Protein AF-A0A1H3KJD7-F1 (afdb_monomer_lite)

Secondary structure (DSSP, 8-state):
--TT--EEE-PPTTSSHHHHHHHHHHTT--EEESB--GGG-S-TTTTT-BHHHHHHHHHHHHS-TTTT-TT-SEEE---EE-SS-EE-GGG-HHHHHHHHHH-TT-EEE-----HHHHHHHHHTSTTIIIIIHHHS-BTTB-TT---SHHHHT-

Organism: NCBI:txid576131

pLDDT: mean 92.51, std 7.69, range [44.97, 98.62]

Radius of gyration: 15.68 Å; chains: 1; bounding box: 39×33×42 Å

InterPro domains:
  IPR027417 P-loop containing nucleoside triphosphate hydrolase [G3DSA:3.40.50.300] (1-145)
  IPR027417 P-loop containing nucleoside triphosphate hydrolase [SSF52540] (7-131)

Foldseek 3Di:
DPLQEAEEELEAPPLCQVVVQVVCVVVVFLEDAQADDVVNDPPPVRHGDGLLVQQVVCCVPPVASCVVVSSGRYYTNNWDQDQQEIGRLSPDPSSVVSNCVVRVNYDYDYRDDQQLSSLVVQVPPDCRLPGRVLRYDDVVAGRNDDNDSVRSRD

Structure (mmCIF, N/CA/C/O backbone):
data_AF-A0A1H3KJD7-F1
#
_entry.id   AF-A0A1H3KJD7-F1
#
loop_
_atom_site.group_PDB
_atom_site.id
_atom_site.type_symbol
_atom_site.label_atom_id
_atom_site.label_alt_id
_atom_site.label_comp_id
_atom_site.label_asym_id
_atom_site.label_entity_id
_atom_site.label_seq_id
_atom_site.pdbx_PDB_ins_code
_atom_site.Cartn_x
_atom_site.Cartn_y
_atom_site.Cartn_z
_atom_site.occupancy
_atom_site.B_iso_or_equiv
_atom_site.auth_seq_id
_atom_site.auth_comp_id
_atom_site.auth_asym_id
_atom_site.auth_atom_id
_atom_site.pdbx_PDB_model_num
ATOM 1 N N . MET A 1 1 ? -6.838 -13.863 21.697 1.00 45.16 1 MET A N 1
ATOM 2 C CA . MET A 1 1 ? -5.755 -13.023 21.140 1.00 45.16 1 MET A CA 1
ATOM 3 C C . MET A 1 1 ? -6.279 -11.604 21.133 1.00 45.16 1 MET A C 1
ATOM 5 O O . MET A 1 1 ? -7.417 -11.439 20.725 1.00 45.16 1 MET A O 1
ATOM 9 N N . SER A 1 2 ? -5.516 -10.631 21.631 1.00 44.97 2 SER A N 1
ATOM 10 C CA . SER A 1 2 ? -5.895 -9.212 21.578 1.00 44.97 2 SER A CA 1
ATOM 11 C C . SER A 1 2 ? -6.370 -8.841 20.162 1.00 44.97 2 SER A C 1
ATOM 13 O O . SER A 1 2 ? -5.713 -9.183 19.173 1.00 44.97 2 SER A O 1
ATOM 15 N N . ASP A 1 3 ? -7.521 -8.177 20.051 1.00 57.84 3 ASP A N 1
ATOM 16 C CA . ASP A 1 3 ? -8.064 -7.670 18.781 1.00 57.84 3 ASP A CA 1
ATOM 17 C C . ASP A 1 3 ? -7.314 -6.429 18.257 1.00 57.84 3 ASP A C 1
ATOM 19 O O . ASP A 1 3 ? -7.687 -5.859 17.233 1.00 57.84 3 ASP A O 1
ATOM 23 N N . SER A 1 4 ? -6.217 -6.046 18.922 1.00 79.06 4 SER A N 1
ATOM 24 C CA . SER A 1 4 ? -5.453 -4.822 18.665 1.00 79.06 4 SER A CA 1
ATOM 25 C C . SER A 1 4 ? -4.436 -4.927 17.521 1.00 79.06 4 SER A C 1
ATOM 27 O O . SER A 1 4 ? -4.139 -3.927 16.872 1.00 79.06 4 SER A O 1
ATOM 29 N N . PHE A 1 5 ? -3.889 -6.116 17.225 1.00 90.88 5 PHE A N 1
ATOM 30 C CA . PHE A 1 5 ? -2.781 -6.186 16.263 1.00 90.88 5 PHE A CA 1
ATOM 31 C C . PHE A 1 5 ? -3.222 -5.873 14.825 1.00 90.88 5 PHE A C 1
ATOM 33 O O . PHE A 1 5 ? -4.271 -6.337 14.355 1.00 90.88 5 PHE A O 1
ATOM 40 N N . LYS A 1 6 ? -2.356 -5.156 14.100 1.00 96.12 6 LYS A N 1
ATOM 41 C CA . LYS A 1 6 ? -2.463 -4.916 12.656 1.00 96.12 6 LYS A CA 1
ATOM 42 C C . LYS A 1 6 ? -1.302 -5.583 11.919 1.00 96.12 6 LYS A C 1
ATOM 44 O O . LYS A 1 6 ? -0.194 -5.666 12.434 1.00 96.12 6 LYS A O 1
ATOM 49 N N . ILE A 1 7 ? -1.543 -6.052 10.702 1.00 97.38 7 ILE A N 1
ATOM 50 C CA . ILE A 1 7 ? -0.523 -6.571 9.788 1.00 97.38 7 ILE A CA 1
ATOM 51 C C . ILE A 1 7 ? -0.491 -5.651 8.578 1.00 97.38 7 ILE A C 1
ATOM 53 O O . ILE A 1 7 ? -1.491 -5.520 7.876 1.00 97.38 7 ILE A O 1
ATOM 57 N N . VAL A 1 8 ? 0.654 -5.043 8.301 1.00 98.12 8 VAL A N 1
ATOM 58 C CA . VAL A 1 8 ? 0.833 -4.176 7.134 1.00 98.12 8 VAL A CA 1
ATOM 59 C C . VAL A 1 8 ? 1.876 -4.813 6.227 1.00 98.12 8 VAL A C 1
ATOM 61 O O . VAL A 1 8 ? 3.049 -4.911 6.585 1.00 98.12 8 VAL A O 1
ATOM 64 N N . ASN A 1 9 ? 1.453 -5.292 5.055 1.00 97.94 9 ASN A N 1
ATOM 65 C CA . ASN A 1 9 ? 2.381 -5.831 4.070 1.00 97.94 9 ASN A CA 1
ATOM 66 C C . ASN A 1 9 ? 2.972 -4.703 3.217 1.00 97.94 9 ASN A C 1
ATOM 68 O O . ASN A 1 9 ? 2.254 -4.008 2.498 1.00 97.94 9 ASN A O 1
ATOM 72 N N . LEU A 1 10 ? 4.295 -4.601 3.247 1.00 97.19 10 LEU A N 1
ATOM 73 C CA . LEU A 1 10 ? 5.107 -3.654 2.493 1.00 97.19 10 LEU A CA 1
ATOM 74 C C . LEU A 1 10 ? 5.517 -4.186 1.109 1.00 97.19 10 LEU A C 1
ATOM 76 O O . LEU A 1 10 ? 6.187 -3.500 0.342 1.00 97.19 10 LEU A O 1
ATOM 80 N N . GLY A 1 11 ? 5.134 -5.423 0.779 1.00 94.75 11 GLY A N 1
ATOM 81 C CA . GLY A 1 11 ? 5.450 -6.049 -0.501 1.00 94.75 11 GLY A CA 1
ATOM 82 C C . GLY A 1 11 ? 4.899 -5.277 -1.704 1.00 94.75 11 GLY A C 1
ATOM 83 O O . GLY A 1 11 ? 3.741 -4.855 -1.724 1.00 94.75 11 GLY A O 1
ATOM 84 N N . LEU A 1 12 ? 5.731 -5.143 -2.737 1.00 92.31 12 LEU A N 1
ATOM 85 C CA . LEU A 1 12 ? 5.355 -4.536 -4.014 1.00 92.31 12 LEU A CA 1
ATOM 86 C C . LEU A 1 12 ? 4.378 -5.426 -4.811 1.00 92.31 12 LEU A C 1
ATOM 88 O O . LEU A 1 12 ? 4.259 -6.630 -4.554 1.00 92.31 12 LEU A O 1
ATOM 92 N N . PRO A 1 13 ? 3.700 -4.890 -5.843 1.00 90.12 13 PRO A N 1
ATOM 93 C CA . PRO A 1 13 ? 2.943 -5.721 -6.768 1.00 90.12 13 PRO A CA 1
ATOM 94 C C . PRO A 1 13 ? 3.790 -6.877 -7.321 1.00 90.12 13 PRO A C 1
ATOM 96 O O . PRO A 1 13 ? 4.977 -6.732 -7.599 1.00 90.12 13 PRO A O 1
ATOM 99 N N . LYS A 1 14 ? 3.156 -8.037 -7.529 1.00 92.12 14 LYS A N 1
ATOM 100 C CA . LYS A 1 14 ? 3.788 -9.258 -8.080 1.00 92.12 14 LYS A CA 1
ATOM 101 C C . LYS A 1 14 ? 4.801 -9.964 -7.164 1.00 92.12 14 LYS A C 1
ATOM 103 O O . LYS A 1 14 ? 5.480 -10.886 -7.633 1.00 92.12 14 LYS A O 1
ATOM 108 N N . THR A 1 15 ? 4.813 -9.656 -5.864 1.00 93.81 15 THR A N 1
ATOM 109 C CA . THR A 1 15 ? 5.572 -10.401 -4.835 1.00 93.81 15 THR A CA 1
ATOM 110 C C . THR A 1 15 ? 4.741 -11.447 -4.071 1.00 93.81 15 THR A C 1
ATOM 112 O O . THR A 1 15 ? 5.111 -11.881 -2.988 1.00 93.81 15 THR A O 1
ATOM 115 N N . GLY A 1 16 ? 3.611 -11.901 -4.631 1.00 93.50 16 GLY A N 1
ATOM 116 C CA . GLY A 1 16 ? 2.774 -12.945 -4.009 1.00 93.50 16 GLY A CA 1
ATOM 117 C C . GLY A 1 16 ? 1.692 -12.417 -3.061 1.00 93.50 16 GLY A C 1
ATOM 118 O O . GLY A 1 16 ? 1.136 -13.163 -2.257 1.00 93.50 16 GLY A O 1
ATOM 119 N N . THR A 1 17 ? 1.353 -11.138 -3.182 1.00 93.69 17 THR A N 1
ATOM 120 C CA . THR A 1 17 ? 0.314 -10.451 -2.409 1.00 93.69 17 THR A CA 1
ATOM 121 C C . THR A 1 17 ? -1.049 -11.154 -2.466 1.00 93.69 17 THR A C 1
ATOM 123 O O . THR A 1 17 ? -1.663 -11.365 -1.425 1.00 93.69 17 THR A O 1
ATOM 126 N N . THR A 1 18 ? -1.494 -11.642 -3.628 1.00 94.62 18 THR A N 1
ATOM 127 C CA . THR A 1 18 ? -2.760 -12.393 -3.743 1.00 94.62 18 THR A CA 1
ATOM 128 C C . THR A 1 18 ? -2.769 -13.677 -2.906 1.00 94.62 18 THR A C 1
ATOM 130 O O . THR A 1 18 ? -3.773 -13.996 -2.266 1.00 94.62 18 THR A O 1
ATOM 133 N N . THR A 1 19 ? -1.656 -14.418 -2.889 1.00 96.31 19 THR A N 1
ATOM 134 C CA . THR A 1 19 ? -1.515 -15.638 -2.078 1.00 96.31 19 THR A CA 1
ATOM 135 C C . THR A 1 19 ? -1.585 -15.302 -0.595 1.00 96.31 19 THR A C 1
ATOM 137 O O . THR A 1 19 ? -2.315 -15.961 0.145 1.00 96.31 19 THR A O 1
ATOM 140 N N . LEU A 1 20 ? -0.910 -14.230 -0.175 1.00 96.25 20 LEU A N 1
ATOM 141 C CA . LEU A 1 20 ? -0.977 -13.744 1.198 1.00 96.25 20 LEU A CA 1
ATOM 142 C C . LEU A 1 20 ? -2.408 -13.364 1.606 1.00 96.25 20 LEU A C 1
ATOM 144 O O . LEU A 1 20 ? -2.884 -13.831 2.638 1.00 96.25 20 LEU A O 1
ATOM 148 N N . THR A 1 21 ? -3.124 -12.579 0.793 1.00 95.94 21 THR A N 1
ATOM 149 C CA . THR A 1 21 ? -4.521 -12.205 1.081 1.00 95.94 21 THR A CA 1
ATOM 150 C C . THR A 1 21 ? -5.395 -13.443 1.293 1.00 95.94 21 THR A C 1
ATOM 152 O O . THR A 1 21 ? -6.235 -13.464 2.192 1.00 95.94 21 THR A O 1
ATOM 155 N N . ARG A 1 22 ? -5.207 -14.497 0.487 1.00 96.88 22 ARG A N 1
ATOM 156 C CA . ARG A 1 22 ? -5.942 -15.763 0.644 1.00 96.88 22 ARG A CA 1
ATOM 157 C C . ARG A 1 22 ? -5.594 -16.468 1.955 1.00 96.88 22 ARG A C 1
ATOM 159 O O . ARG A 1 22 ? -6.507 -16.933 2.632 1.00 96.88 22 ARG A O 1
ATOM 166 N N . ALA A 1 23 ? -4.314 -16.528 2.318 1.00 97.19 23 ALA A N 1
ATOM 167 C CA . ALA A 1 23 ? -3.862 -17.149 3.562 1.00 97.19 23 ALA A CA 1
ATOM 168 C C . ALA A 1 23 ? -4.420 -16.425 4.799 1.00 97.19 23 ALA A C 1
ATOM 170 O O . ALA A 1 23 ? -5.007 -17.067 5.666 1.00 97.19 23 ALA A O 1
ATOM 171 N N . LEU A 1 24 ? -4.328 -15.092 4.835 1.00 96.19 24 LEU A N 1
ATOM 172 C CA . LEU A 1 24 ? -4.854 -14.270 5.930 1.00 96.19 24 LEU A CA 1
ATOM 173 C C . LEU A 1 24 ? -6.370 -14.429 6.086 1.00 96.19 24 LEU A C 1
ATOM 175 O O . LEU A 1 24 ? -6.861 -14.673 7.185 1.00 96.19 24 LEU A O 1
ATOM 179 N N . ARG A 1 25 ? -7.119 -14.385 4.976 1.00 95.44 25 ARG A N 1
ATOM 180 C CA . ARG A 1 25 ? -8.572 -14.618 4.993 1.00 95.44 25 ARG A CA 1
ATOM 181 C C . ARG A 1 25 ? -8.929 -16.023 5.480 1.00 95.44 25 ARG A C 1
ATOM 183 O O . ARG A 1 25 ? -9.886 -16.169 6.231 1.00 95.44 25 ARG A O 1
ATOM 190 N N . ARG A 1 26 ? -8.162 -17.050 5.091 1.00 97.25 26 ARG A N 1
ATOM 191 C CA . ARG A 1 26 ? -8.348 -18.431 5.576 1.00 97.25 26 ARG A CA 1
ATOM 192 C C . ARG A 1 26 ? -8.060 -18.566 7.073 1.00 97.25 26 ARG A C 1
ATOM 194 O O . ARG A 1 26 ? -8.693 -19.383 7.726 1.00 97.25 26 ARG A O 1
ATOM 201 N N . ALA A 1 27 ? -7.163 -17.745 7.609 1.00 96.06 27 ALA A N 1
ATOM 202 C CA . ALA A 1 27 ? -6.907 -17.625 9.042 1.00 96.06 27 ALA A CA 1
ATOM 203 C C . ALA A 1 27 ? -7.939 -16.742 9.779 1.00 96.06 27 ALA A C 1
ATOM 205 O O . ALA A 1 27 ? -7.696 -16.346 10.914 1.00 96.06 27 ALA A O 1
ATOM 206 N N . ALA A 1 28 ? -9.068 -16.407 9.139 1.00 95.25 28 ALA A N 1
ATOM 207 C CA . ALA A 1 28 ? -10.106 -15.519 9.667 1.00 95.25 28 ALA A CA 1
ATOM 208 C C . ALA A 1 28 ? -9.609 -14.104 10.038 1.00 95.25 28 ALA A C 1
ATOM 210 O O . ALA A 1 28 ? -10.224 -13.408 10.843 1.00 95.25 28 ALA A O 1
ATOM 211 N N . ILE A 1 29 ? -8.521 -13.636 9.416 1.00 95.50 29 ILE A N 1
ATOM 212 C CA . ILE A 1 29 ? -8.020 -12.271 9.591 1.00 95.50 29 ILE A CA 1
ATOM 213 C C . ILE A 1 29 ? -8.725 -11.356 8.587 1.00 95.50 29 ILE A C 1
ATOM 215 O O . ILE A 1 29 ? -8.569 -11.494 7.366 1.00 95.50 29 ILE A O 1
ATOM 219 N N . ALA A 1 30 ? -9.489 -10.388 9.098 1.00 95.44 30 ALA A N 1
ATOM 220 C CA . ALA A 1 30 ? -10.153 -9.375 8.285 1.00 95.44 30 ALA A CA 1
ATOM 221 C C . ALA A 1 30 ? -9.115 -8.575 7.478 1.00 95.44 30 ALA A C 1
ATOM 223 O O . ALA A 1 30 ? -8.331 -7.809 8.035 1.00 95.44 30 ALA A O 1
ATOM 224 N N . THR A 1 31 ? -9.091 -8.784 6.159 1.00 96.88 31 THR A N 1
ATOM 225 C CA . THR A 1 31 ? -8.031 -8.276 5.273 1.00 96.88 31 THR A CA 1
ATOM 226 C C . THR A 1 31 ? -8.594 -7.320 4.225 1.00 96.88 31 THR A C 1
ATOM 228 O O . THR A 1 31 ? -9.500 -7.701 3.468 1.00 96.88 31 THR A O 1
ATOM 231 N N . ALA A 1 32 ? -8.016 -6.121 4.154 1.00 97.00 32 ALA A N 1
ATOM 232 C CA . ALA A 1 32 ? -8.171 -5.156 3.072 1.00 97.00 32 ALA A CA 1
ATOM 233 C C . ALA A 1 32 ? -7.007 -5.297 2.075 1.00 97.00 32 ALA A C 1
ATOM 235 O O . ALA A 1 32 ? -5.840 -5.292 2.465 1.00 97.00 32 ALA A O 1
ATOM 236 N N . ASP A 1 33 ? -7.322 -5.429 0.787 1.00 94.44 33 ASP A N 1
ATOM 237 C CA . ASP A 1 33 ? -6.352 -5.533 -0.304 1.00 94.44 33 ASP A CA 1
ATOM 238 C C . ASP A 1 33 ? -6.727 -4.587 -1.442 1.00 94.44 33 ASP A C 1
ATOM 240 O O . ASP A 1 33 ? -7.871 -4.663 -1.861 1.00 94.44 33 ASP A O 1
ATOM 244 N N . TRP A 1 34 ? -5.792 -3.746 -1.920 1.00 94.38 34 TRP A N 1
ATOM 245 C CA . TRP A 1 34 ? -5.828 -2.748 -3.028 1.00 94.38 34 TRP A CA 1
ATOM 246 C C . TRP A 1 34 ? -7.058 -1.821 -3.176 1.00 94.38 34 TRP A C 1
ATOM 248 O O . TRP A 1 34 ? -6.905 -0.653 -3.546 1.00 94.38 34 TRP A O 1
ATOM 258 N N . LYS A 1 35 ? -8.276 -2.307 -2.935 1.00 95.56 35 LYS A N 1
ATOM 259 C CA . LYS A 1 35 ? -9.568 -1.635 -3.006 1.00 95.56 35 LYS A CA 1
ATOM 260 C C . LYS A 1 35 ? -10.562 -2.267 -2.026 1.00 95.56 35 LYS A C 1
ATOM 262 O O . LYS A 1 35 ? -10.701 -3.486 -1.961 1.00 95.56 35 LYS A O 1
ATOM 267 N N . ILE A 1 36 ? -11.318 -1.438 -1.312 1.00 96.62 36 ILE A N 1
ATOM 268 C CA . ILE A 1 36 ? -12.377 -1.925 -0.419 1.00 96.62 36 ILE A CA 1
ATOM 269 C C . ILE A 1 36 ? -13.617 -2.281 -1.245 1.00 96.62 36 ILE A C 1
ATOM 271 O O . ILE A 1 36 ? -14.171 -1.449 -1.967 1.00 96.62 36 ILE A O 1
ATOM 275 N N . HIS A 1 37 ? -14.073 -3.528 -1.151 1.00 95.12 37 HIS A N 1
ATOM 276 C CA . HIS A 1 37 ? -15.294 -3.989 -1.809 1.00 95.12 37 HIS A CA 1
ATOM 277 C C . HIS A 1 37 ? -16.519 -3.850 -0.897 1.00 95.12 37 HIS A C 1
ATOM 279 O O . HIS A 1 37 ? -16.412 -3.992 0.317 1.00 95.12 37 HIS A O 1
ATOM 285 N N . ARG A 1 38 ? -17.711 -3.695 -1.494 1.00 95.56 38 ARG A N 1
ATOM 286 C CA . ARG A 1 38 ? -19.001 -3.598 -0.776 1.00 95.56 38 ARG A CA 1
ATOM 287 C C . ARG A 1 38 ? -19.236 -4.726 0.236 1.00 95.56 38 ARG A C 1
ATOM 289 O O . ARG A 1 38 ? -19.800 -4.502 1.287 1.00 95.56 38 ARG A O 1
ATOM 296 N N . ARG A 1 39 ? -18.752 -5.939 -0.042 1.00 93.81 39 ARG A N 1
ATOM 297 C CA . ARG A 1 39 ? -18.861 -7.084 0.882 1.00 93.81 39 ARG A CA 1
ATOM 298 C C . ARG A 1 39 ? -17.951 -7.006 2.121 1.00 93.81 39 ARG A C 1
ATOM 300 O O . ARG A 1 39 ? -17.960 -7.933 2.920 1.00 93.81 39 ARG A O 1
ATOM 307 N N . GLN A 1 40 ? -17.072 -6.006 2.212 1.00 93.31 40 GLN A N 1
ATOM 308 C CA . GLN A 1 40 ? -16.080 -5.859 3.286 1.00 93.31 40 GLN A CA 1
ATOM 309 C C . GLN A 1 40 ? -16.399 -4.704 4.242 1.00 93.31 40 GLN A C 1
ATOM 311 O O . GLN A 1 40 ? -15.808 -4.645 5.316 1.00 93.31 40 GLN A O 1
ATOM 316 N N . SER A 1 41 ? -17.273 -3.776 3.855 1.00 94.50 41 SER A N 1
ATOM 317 C CA . SER A 1 41 ? -17.641 -2.622 4.669 1.00 94.50 41 SER A CA 1
ATOM 318 C C . SER A 1 41 ? -19.014 -2.108 4.263 1.00 94.50 41 SER A C 1
ATOM 320 O O . SER A 1 41 ? -19.339 -2.120 3.079 1.00 94.50 41 SER A O 1
ATOM 322 N N . ASP A 1 42 ? -19.756 -1.607 5.244 1.00 94.19 42 ASP A N 1
ATOM 323 C CA . ASP A 1 42 ? -21.025 -0.891 5.068 1.00 94.19 42 ASP A CA 1
ATOM 324 C C . ASP A 1 42 ? -20.813 0.632 4.982 1.00 94.19 42 ASP A C 1
ATOM 326 O O . ASP A 1 42 ? -21.748 1.378 4.719 1.00 94.19 42 ASP A O 1
ATOM 330 N N . ASP A 1 43 ? -19.582 1.103 5.207 1.00 95.06 43 ASP A N 1
ATOM 331 C CA . ASP A 1 43 ? -19.223 2.516 5.091 1.00 95.06 43 ASP A CA 1
ATOM 332 C C . ASP A 1 43 ? -19.093 2.902 3.611 1.00 95.06 43 ASP A C 1
ATOM 334 O O . ASP A 1 43 ? -18.104 2.565 2.946 1.00 95.06 43 ASP A O 1
ATOM 338 N N . GLU A 1 44 ? -20.090 3.624 3.099 1.00 95.44 44 GLU A N 1
ATOM 339 C CA . GLU A 1 44 ? -20.132 4.108 1.716 1.00 95.44 44 GLU A CA 1
ATOM 340 C C . GLU A 1 44 ? -18.931 4.984 1.349 1.00 95.44 44 GLU A C 1
ATOM 342 O O . GLU A 1 44 ? -18.519 4.993 0.189 1.00 95.44 44 GLU A O 1
ATOM 347 N N . SER A 1 45 ? -18.313 5.653 2.327 1.00 94.75 45 SER A N 1
ATOM 348 C CA . SER A 1 45 ? -17.106 6.443 2.100 1.00 94.75 45 SER A CA 1
ATOM 349 C C . SER A 1 45 ? -15.883 5.574 1.809 1.00 94.75 45 SER A C 1
ATOM 351 O O . SER A 1 45 ? -14.932 6.066 1.215 1.00 94.75 45 SER A O 1
ATOM 353 N N . LEU A 1 46 ? -15.872 4.293 2.190 1.00 96.75 46 LEU A N 1
ATOM 354 C CA . LEU A 1 46 ? -14.759 3.375 1.924 1.00 96.75 46 LEU A CA 1
ATOM 355 C C . LEU A 1 46 ? -14.999 2.524 0.680 1.00 96.75 46 LEU A C 1
ATOM 357 O O . LEU A 1 46 ? -14.054 2.196 -0.042 1.00 96.75 46 LEU A O 1
ATOM 361 N N . ILE A 1 47 ? -16.251 2.138 0.424 1.00 97.00 47 ILE A N 1
ATOM 362 C CA . ILE A 1 47 ? -16.597 1.226 -0.668 1.00 97.00 47 ILE A CA 1
ATOM 363 C C . ILE A 1 47 ? -16.125 1.806 -2.002 1.00 97.00 47 ILE A C 1
ATOM 365 O O . ILE A 1 47 ? -16.503 2.891 -2.426 1.00 97.00 47 ILE A O 1
ATOM 369 N N . GLY A 1 48 ? -15.321 1.028 -2.716 1.00 96.12 48 GLY A N 1
ATOM 370 C CA . GLY A 1 48 ? -14.834 1.401 -4.033 1.00 96.12 48 GLY A CA 1
ATOM 371 C C . GLY A 1 48 ? -13.515 2.181 -4.025 1.00 96.12 48 GLY A C 1
ATOM 372 O O . GLY A 1 48 ? -12.892 2.284 -5.088 1.00 96.12 48 GLY A O 1
ATOM 373 N N . GLN A 1 49 ? -13.059 2.668 -2.870 1.00 96.56 49 GLN A N 1
ATOM 374 C CA . GLN A 1 49 ? -11.805 3.405 -2.751 1.00 96.56 49 GLN A CA 1
ATOM 375 C C . GLN A 1 49 ? -10.585 2.481 -2.747 1.00 96.56 49 GLN A C 1
ATOM 377 O O . GLN A 1 49 ? -10.633 1.352 -2.250 1.00 96.56 49 GLN A O 1
ATOM 382 N N . HIS A 1 50 ? -9.478 2.981 -3.300 1.00 96.50 50 HIS A N 1
ATOM 383 C CA . HIS A 1 50 ? -8.179 2.326 -3.200 1.00 96.50 50 HIS A CA 1
ATOM 384 C C . HIS A 1 50 ? -7.608 2.469 -1.796 1.00 96.50 50 HIS A C 1
ATOM 386 O O . HIS A 1 50 ? -7.698 3.535 -1.191 1.00 96.50 50 HIS A O 1
ATOM 392 N N . LEU A 1 51 ? -6.967 1.409 -1.305 1.00 96.81 51 LEU A N 1
ATOM 393 C CA . LEU A 1 51 ? -6.436 1.389 0.055 1.00 96.81 51 LEU A CA 1
ATOM 394 C C . LEU A 1 51 ? -5.430 2.523 0.285 1.00 96.81 51 LEU A C 1
ATOM 396 O O . LEU A 1 51 ? -5.580 3.273 1.240 1.00 96.81 51 LEU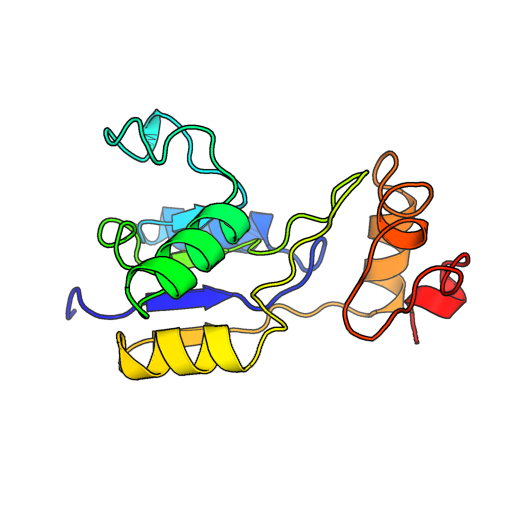 A O 1
ATOM 400 N N . GLY A 1 52 ? -4.481 2.728 -0.634 1.00 96.88 52 GLY A N 1
ATOM 401 C CA . GLY A 1 52 ? -3.534 3.839 -0.528 1.00 96.88 52 GLY A CA 1
ATOM 402 C C . GLY A 1 52 ? -4.189 5.224 -0.509 1.00 96.88 52 GLY A C 1
ATOM 403 O O . GLY A 1 52 ? -3.687 6.113 0.167 1.00 96.88 52 GLY A O 1
ATOM 404 N N . THR A 1 53 ? -5.326 5.411 -1.187 1.00 96.81 53 THR A N 1
ATOM 405 C CA . THR A 1 53 ? -6.084 6.673 -1.134 1.00 96.81 53 THR A CA 1
ATOM 406 C C . THR A 1 53 ? -6.665 6.910 0.257 1.00 96.81 53 THR A C 1
ATOM 408 O O . THR A 1 53 ? -6.534 8.015 0.774 1.00 96.81 53 THR A O 1
ATOM 411 N N . ILE A 1 54 ? -7.250 5.877 0.871 1.00 98.00 54 ILE A N 1
ATOM 412 C CA . ILE A 1 54 ? -7.791 5.953 2.235 1.00 98.00 54 ILE A CA 1
ATOM 413 C C . ILE A 1 54 ? -6.673 6.291 3.227 1.00 98.00 54 ILE A C 1
ATOM 415 O O . ILE A 1 54 ? -6.834 7.220 4.007 1.00 98.00 54 ILE A O 1
ATOM 419 N N . LEU A 1 55 ? -5.523 5.606 3.138 1.00 98.38 55 LEU A N 1
ATOM 420 C CA . LEU A 1 55 ? -4.391 5.838 4.044 1.00 98.38 55 LEU A CA 1
ATOM 421 C C . LEU A 1 55 ? -3.925 7.298 4.031 1.00 98.38 55 LEU A C 1
ATOM 423 O O . LEU A 1 55 ? -3.744 7.900 5.084 1.00 98.38 55 LEU A O 1
ATOM 427 N N . TYR A 1 56 ? -3.751 7.879 2.841 1.00 98.25 56 TYR A N 1
ATOM 428 C CA . TYR A 1 56 ? -3.338 9.276 2.728 1.00 98.25 56 TYR A CA 1
ATOM 429 C C . TYR A 1 56 ? -4.426 10.248 3.189 1.00 98.25 56 TYR A C 1
ATOM 431 O O . TYR A 1 56 ? -4.106 11.231 3.852 1.00 98.25 56 TYR A O 1
ATOM 439 N N . GLN A 1 57 ? -5.699 9.992 2.869 1.00 98.12 57 GLN A N 1
ATOM 440 C CA . GLN A 1 57 ? -6.807 10.822 3.356 1.00 98.12 57 GLN A CA 1
ATOM 441 C C . GLN A 1 57 ? -6.833 10.857 4.885 1.00 98.12 57 GLN A C 1
ATOM 443 O O . GLN A 1 57 ? -6.832 11.940 5.465 1.00 98.12 57 GLN A O 1
ATOM 448 N N . ASP A 1 58 ? -6.801 9.691 5.525 1.00 98.38 58 ASP A N 1
ATOM 449 C CA . ASP A 1 58 ? -6.919 9.574 6.976 1.00 98.38 58 ASP A CA 1
ATOM 450 C C . ASP A 1 58 ? -5.675 10.149 7.681 1.00 98.38 58 ASP A C 1
ATOM 452 O O . ASP A 1 58 ? -5.811 10.869 8.676 1.00 98.38 58 ASP A O 1
ATOM 456 N N . TYR A 1 59 ? -4.479 9.952 7.107 1.00 98.62 59 TYR A N 1
ATOM 457 C CA . TYR A 1 59 ? -3.237 10.573 7.578 1.00 98.62 59 TYR A CA 1
ATOM 458 C C . TYR A 1 59 ? -3.321 12.104 7.581 1.00 98.62 59 TYR A C 1
ATOM 460 O O . TYR A 1 59 ? -3.099 12.731 8.613 1.00 98.62 59 TYR A O 1
ATOM 468 N N . PHE A 1 60 ? -3.684 12.724 6.454 1.00 98.50 60 PHE A N 1
ATOM 469 C CA . PHE A 1 60 ? -3.739 14.187 6.366 1.00 98.50 60 PHE A CA 1
ATOM 470 C C . PHE A 1 60 ? -4.928 14.803 7.118 1.00 98.50 60 PHE A C 1
ATOM 472 O O . PHE A 1 60 ? -4.876 15.982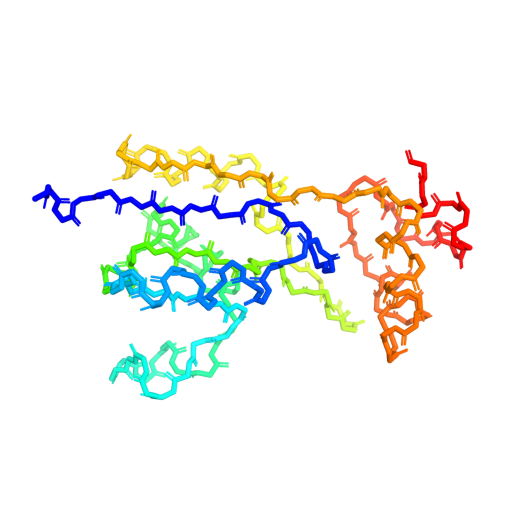 7.457 1.00 98.50 60 PHE A O 1
ATOM 479 N N . GLN A 1 61 ? -5.990 14.038 7.384 1.00 98.25 61 GLN A N 1
ATOM 480 C CA . GLN A 1 61 ? -7.157 14.516 8.133 1.00 98.25 61 GLN A CA 1
ATOM 481 C C . GLN A 1 61 ? -7.004 14.381 9.651 1.00 98.25 61 GLN A C 1
ATOM 483 O O . GLN A 1 61 ? -7.495 15.237 10.382 1.00 98.25 61 GLN A O 1
ATOM 488 N N . SER A 1 62 ? -6.368 13.311 10.131 1.00 98.06 62 SER A N 1
ATOM 489 C CA . SER A 1 62 ? -6.381 12.946 11.557 1.00 98.06 62 SER A CA 1
ATOM 490 C C . SER A 1 62 ? -5.014 12.602 12.147 1.00 98.06 62 SER A C 1
ATOM 492 O O . SER A 1 62 ? -4.882 12.500 13.364 1.00 98.06 62 SER A O 1
ATOM 494 N N . GLY A 1 63 ? -4.001 12.402 11.305 1.00 98.38 63 GLY A N 1
ATOM 495 C CA . GLY A 1 63 ? -2.707 11.853 11.699 1.00 98.38 63 GLY A CA 1
ATOM 496 C C . GLY A 1 63 ? -2.671 10.324 11.792 1.00 98.38 63 GLY A C 1
ATOM 497 O O . GLY A 1 63 ? -1.579 9.771 11.739 1.00 98.38 63 GLY A O 1
ATOM 498 N N . ASP A 1 64 ? -3.816 9.631 11.857 1.00 98.19 64 ASP A N 1
ATOM 499 C CA . ASP A 1 64 ? -3.898 8.163 11.868 1.00 98.19 64 ASP A CA 1
ATOM 500 C C . ASP A 1 64 ? -4.259 7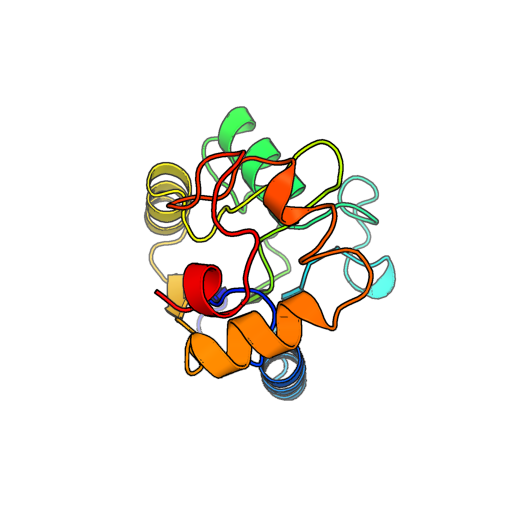.624 10.471 1.00 98.19 64 ASP A C 1
ATOM 502 O O . ASP A 1 64 ? -5.413 7.743 10.058 1.00 98.19 64 ASP A O 1
ATOM 506 N N . PRO A 1 65 ? -3.337 6.968 9.740 1.00 98.50 65 PRO A N 1
ATOM 507 C CA . PRO A 1 65 ? -3.632 6.418 8.415 1.00 98.50 65 PRO A CA 1
ATOM 508 C C . PRO A 1 65 ? -4.691 5.303 8.409 1.00 98.50 65 PRO A C 1
ATOM 510 O O . PRO A 1 65 ? -5.204 4.960 7.346 1.00 98.50 65 PRO A O 1
ATOM 513 N N . LEU A 1 66 ? -5.008 4.694 9.556 1.00 97.50 66 LEU A N 1
ATOM 514 C CA . LEU A 1 66 ? -5.968 3.592 9.677 1.00 97.50 66 LEU A CA 1
ATOM 515 C C . LEU A 1 66 ? -7.270 3.998 10.383 1.00 97.50 66 LEU A C 1
ATOM 517 O O . LEU A 1 66 ? -8.055 3.110 10.731 1.00 97.50 66 LEU A O 1
ATOM 521 N N . ALA A 1 67 ? -7.524 5.299 10.563 1.00 97.00 67 ALA A N 1
ATOM 522 C CA . ALA A 1 67 ? -8.631 5.826 11.364 1.00 97.00 67 ALA A CA 1
ATOM 523 C C . ALA A 1 67 ? -9.994 5.195 11.023 1.00 97.00 67 ALA A C 1
ATOM 525 O O . ALA A 1 67 ? -10.734 4.771 11.915 1.00 97.00 67 ALA A O 1
ATOM 526 N N . ARG A 1 68 ? -10.325 5.066 9.731 1.00 96.38 68 ARG A N 1
ATOM 527 C CA . ARG A 1 68 ? -11.597 4.465 9.277 1.00 96.38 68 ARG A CA 1
ATOM 528 C C . ARG A 1 68 ? -11.523 2.958 9.023 1.00 96.38 68 ARG A C 1
ATOM 530 O O . ARG A 1 68 ? -12.515 2.330 8.661 1.00 96.38 68 ARG A O 1
ATOM 537 N N . LEU A 1 69 ? -10.362 2.339 9.215 1.00 96.38 69 LEU A N 1
ATOM 538 C CA . LEU A 1 69 ? -10.086 0.950 8.838 1.00 96.38 69 LEU A CA 1
ATOM 539 C C . LEU A 1 69 ? -10.087 -0.022 10.028 1.00 96.38 69 LEU A C 1
ATOM 541 O O . LEU A 1 69 ? -9.560 -1.132 9.927 1.00 96.38 69 LEU A O 1
ATOM 545 N N . SER A 1 70 ? -10.718 0.351 11.142 1.00 92.31 70 SER A N 1
ATOM 546 C CA . SER A 1 70 ? -10.745 -0.426 12.390 1.00 92.31 70 SER A CA 1
ATOM 547 C C . SER A 1 70 ? -11.250 -1.869 12.227 1.00 92.31 70 SER A C 1
ATOM 549 O O . SER A 1 70 ? -10.710 -2.769 12.873 1.00 92.31 70 SER A O 1
ATOM 551 N N . LYS A 1 71 ? -12.206 -2.112 11.312 1.00 93.19 71 LYS A N 1
ATOM 552 C CA . LYS A 1 71 ? -12.740 -3.450 10.969 1.00 93.19 71 LYS A CA 1
ATOM 553 C C . LYS A 1 71 ? -11.689 -4.397 10.370 1.00 93.19 71 LYS A C 1
ATOM 555 O O . LYS A 1 71 ? -11.881 -5.613 10.385 1.00 93.19 71 LYS A O 1
ATOM 560 N N . PHE A 1 72 ? -10.597 -3.868 9.821 1.00 96.31 72 PHE A N 1
ATOM 561 C CA . PHE A 1 72 ? -9.529 -4.657 9.220 1.00 96.31 72 PHE A CA 1
ATOM 562 C C . PHE A 1 72 ? -8.356 -4.827 10.183 1.00 96.31 72 PHE A C 1
ATOM 564 O O . PHE A 1 72 ? -8.008 -3.953 10.979 1.00 96.31 72 PHE A O 1
ATOM 571 N N . ARG A 1 73 ? -7.722 -5.991 10.082 1.00 96.44 73 ARG A N 1
ATOM 572 C CA . ARG A 1 73 ? -6.521 -6.366 10.831 1.00 96.44 73 ARG A CA 1
ATOM 573 C C . ARG A 1 73 ? -5.328 -6.600 9.923 1.00 96.44 73 ARG A C 1
ATOM 575 O O . ARG A 1 73 ? -4.212 -6.635 10.417 1.00 96.44 73 ARG A O 1
ATOM 582 N N . ALA A 1 74 ? -5.538 -6.761 8.619 1.00 97.50 74 ALA A N 1
ATOM 583 C CA . ALA A 1 74 ? -4.453 -6.879 7.662 1.00 97.50 74 ALA A CA 1
ATOM 584 C C . ALA A 1 74 ? -4.659 -5.986 6.439 1.00 97.50 74 ALA A C 1
ATOM 586 O O . ALA A 1 74 ? -5.764 -5.890 5.901 1.00 97.50 74 ALA A O 1
ATOM 587 N N . PHE A 1 75 ? -3.564 -5.386 5.989 1.00 97.88 75 PHE A N 1
ATOM 588 C CA . PHE A 1 75 ? -3.499 -4.422 4.902 1.00 97.88 75 PHE A CA 1
ATOM 589 C C . PHE A 1 75 ? -2.468 -4.896 3.889 1.00 97.88 75 PHE A C 1
ATOM 591 O O . PHE A 1 75 ? -1.299 -5.102 4.218 1.00 97.88 75 PHE A O 1
ATOM 598 N N . ASN A 1 76 ? -2.914 -5.123 2.660 1.00 97.12 76 ASN A N 1
ATOM 599 C CA . ASN A 1 76 ? -2.099 -5.703 1.604 1.00 97.12 76 ASN A CA 1
ATOM 600 C C . ASN A 1 76 ? -2.288 -4.943 0.287 1.00 97.12 76 ASN A C 1
ATOM 602 O O . ASN A 1 76 ? -3.321 -4.316 0.074 1.00 97.12 76 ASN A O 1
ATOM 606 N N . GLU A 1 77 ? -1.303 -5.008 -0.610 1.00 94.81 77 GLU A N 1
ATOM 607 C CA . GLU A 1 77 ? -1.318 -4.264 -1.882 1.00 94.81 77 GLU A CA 1
ATOM 608 C C . GLU A 1 77 ? -1.642 -2.769 -1.681 1.00 94.81 77 GLU A C 1
ATOM 610 O O . GLU A 1 77 ? -2.574 -2.238 -2.281 1.00 94.81 77 GLU A O 1
ATOM 615 N N . LEU A 1 78 ? -0.892 -2.096 -0.797 1.00 96.38 78 LEU A N 1
ATOM 616 C CA . LEU A 1 78 ? -1.123 -0.685 -0.449 1.00 96.38 78 LEU A CA 1
ATOM 617 C C . LEU A 1 78 ? -0.980 0.248 -1.659 1.00 96.38 78 LEU A C 1
ATOM 619 O O . LEU A 1 78 ? -1.714 1.229 -1.791 1.00 96.38 78 LEU A O 1
ATOM 623 N N . SER A 1 79 ? -0.020 -0.059 -2.534 1.00 94.25 79 SER A N 1
ATOM 624 C CA . SER A 1 79 ? 0.284 0.755 -3.705 1.00 94.25 79 SER A CA 1
ATOM 625 C C . SER A 1 79 ? -0.822 0.745 -4.744 1.00 94.25 79 SER A C 1
ATOM 627 O O . SER A 1 79 ? -1.371 -0.300 -5.099 1.00 94.25 79 SER A O 1
ATOM 629 N N . HIS A 1 80 ? -1.004 1.900 -5.368 1.00 92.31 80 HIS A N 1
ATOM 630 C CA . HIS A 1 80 ? -1.778 2.056 -6.583 1.00 92.31 80 HIS A CA 1
ATOM 631 C C . HIS A 1 80 ? -0.894 2.724 -7.629 1.00 92.31 80 HIS A C 1
ATOM 633 O O . HIS A 1 80 ? -0.649 3.918 -7.543 1.00 92.31 80 HIS A O 1
ATOM 639 N N . ALA A 1 81 ? -0.416 1.986 -8.628 1.00 90.31 81 ALA A N 1
ATOM 640 C CA . ALA A 1 81 ? 0.385 2.587 -9.693 1.00 90.31 81 ALA A CA 1
ATOM 641 C C . ALA A 1 81 ? -0.538 3.104 -10.802 1.00 90.31 81 ALA A C 1
ATOM 643 O O . ALA A 1 81 ? -0.859 2.306 -11.653 1.00 90.31 81 ALA A O 1
ATOM 644 N N . GLY A 1 82 ? -1.076 4.322 -10.818 1.00 88.38 82 GLY A N 1
ATOM 645 C CA . GLY A 1 82 ? -2.073 4.759 -11.818 1.00 88.38 82 GLY A CA 1
ATOM 646 C C . GLY A 1 82 ? -1.475 5.251 -13.147 1.00 88.38 82 GLY A C 1
ATOM 647 O O . GLY A 1 82 ? -0.280 5.147 -13.387 1.00 88.38 82 GLY A O 1
ATOM 648 N N . LEU A 1 83 ? -2.319 5.778 -14.045 1.00 86.69 83 LEU A N 1
ATOM 649 C CA . LEU A 1 83 ? -1.857 6.425 -15.291 1.00 86.69 83 LEU A CA 1
ATOM 650 C C . LEU A 1 83 ? -1.441 7.888 -15.085 1.00 86.69 83 LEU A C 1
ATOM 652 O O . LEU A 1 83 ? -0.560 8.377 -15.780 1.00 86.69 83 LEU A O 1
ATOM 656 N N . LYS A 1 84 ? -2.109 8.591 -14.162 1.00 86.00 84 LYS A N 1
ATOM 657 C CA . LYS A 1 84 ? -1.870 10.018 -13.883 1.00 86.00 84 LYS A CA 1
ATOM 658 C C . LYS A 1 84 ? -1.118 10.247 -12.576 1.00 86.00 84 LYS A C 1
ATOM 660 O O . LYS A 1 84 ? -0.350 11.190 -12.467 1.00 86.00 84 LYS A O 1
ATOM 665 N N . HIS A 1 85 ? -1.361 9.395 -11.589 1.00 86.56 85 HIS A N 1
ATOM 666 C CA . HIS A 1 85 ? -0.734 9.454 -10.278 1.00 86.56 85 HIS A CA 1
ATOM 667 C C . HIS A 1 85 ? -0.504 8.036 -9.774 1.00 86.56 85 HIS A C 1
ATOM 669 O O . HIS A 1 85 ? -1.262 7.127 -10.115 1.00 86.56 85 HIS A O 1
ATOM 675 N N . SER A 1 86 ? 0.521 7.873 -8.948 1.00 91.50 86 SER A N 1
ATOM 676 C CA . SER A 1 86 ? 0.817 6.619 -8.273 1.00 91.50 86 SER A CA 1
ATOM 677 C C . SER A 1 86 ? 0.986 6.872 -6.785 1.00 91.50 86 SER A C 1
ATOM 679 O O . SER A 1 86 ? 1.523 7.901 -6.387 1.00 91.50 86 SER A O 1
ATOM 681 N N . LEU A 1 87 ? 0.500 5.940 -5.977 1.00 94.56 87 LEU A N 1
ATOM 682 C CA . LEU A 1 87 ? 0.583 5.962 -4.524 1.00 94.56 87 LEU A CA 1
ATOM 683 C C . LEU A 1 87 ? 1.423 4.773 -4.079 1.00 94.56 87 LEU A C 1
ATOM 685 O O . LEU A 1 87 ? 1.189 3.653 -4.543 1.00 94.56 87 LEU A O 1
ATOM 68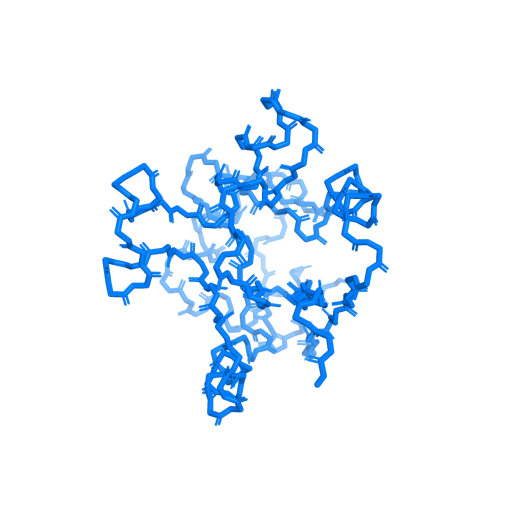9 N N . TRP A 1 88 ? 2.354 5.016 -3.160 1.00 95.69 88 TRP A N 1
ATOM 690 C CA . TRP A 1 88 ? 3.258 4.001 -2.620 1.00 95.69 88 TRP A CA 1
ATOM 691 C C . TRP A 1 88 ? 3.363 4.101 -1.090 1.00 95.69 88 TRP A C 1
ATOM 693 O O . TRP A 1 88 ? 4.463 4.309 -0.580 1.00 95.69 88 TRP A O 1
ATOM 703 N N . PRO A 1 89 ? 2.251 3.949 -0.337 1.00 96.81 89 PRO A N 1
ATOM 704 C CA . PRO A 1 89 ? 2.271 4.093 1.123 1.00 96.81 89 PRO A CA 1
ATOM 705 C C . PRO A 1 89 ? 3.292 3.180 1.812 1.00 96.81 89 PRO A C 1
ATOM 707 O O . PRO A 1 89 ? 3.860 3.542 2.832 1.00 96.81 89 PRO A O 1
ATOM 710 N N . GLN A 1 90 ? 3.575 2.006 1.234 1.00 95.62 90 GLN A N 1
ATOM 711 C CA . GLN A 1 90 ? 4.577 1.076 1.765 1.00 95.62 90 GLN A CA 1
ATOM 712 C C . GLN A 1 90 ? 6.024 1.600 1.733 1.00 95.62 90 GLN A C 1
ATOM 714 O O . GLN A 1 90 ? 6.916 0.953 2.272 1.00 95.62 90 GLN A O 1
ATOM 719 N N . SER A 1 91 ? 6.270 2.710 1.039 1.00 95.50 91 SER A N 1
ATOM 720 C CA . SER A 1 91 ? 7.583 3.342 0.885 1.00 95.50 91 SER A CA 1
ATOM 721 C C . SER A 1 91 ? 7.620 4.742 1.504 1.00 95.50 91 SER A C 1
ATOM 723 O O . SER A 1 91 ? 8.593 5.464 1.309 1.00 95.50 91 SER A O 1
ATOM 725 N N . ASP A 1 92 ? 6.564 5.135 2.216 1.00 96.44 92 ASP A N 1
ATOM 726 C CA . ASP A 1 92 ? 6.420 6.451 2.825 1.00 96.44 92 ASP A CA 1
ATOM 727 C C . ASP A 1 92 ? 6.688 6.360 4.329 1.00 96.44 92 ASP A C 1
ATOM 729 O O . ASP A 1 92 ? 5.854 5.877 5.094 1.00 96.44 92 ASP A O 1
ATOM 733 N N . TRP A 1 93 ? 7.874 6.803 4.750 1.00 96.56 93 TRP A N 1
ATOM 734 C CA . TRP A 1 93 ? 8.304 6.692 6.144 1.00 96.56 93 TRP A CA 1
ATOM 735 C C . TRP A 1 93 ? 7.352 7.391 7.118 1.00 96.56 93 TRP A C 1
ATOM 737 O O . TRP A 1 93 ? 7.014 6.808 8.144 1.00 96.56 93 TRP A O 1
ATOM 747 N N . ALA A 1 94 ? 6.878 8.596 6.789 1.00 97.88 94 ALA A N 1
ATOM 748 C CA . ALA A 1 94 ? 6.006 9.357 7.680 1.00 97.88 94 ALA A CA 1
ATOM 749 C C . ALA A 1 94 ? 4.665 8.639 7.894 1.00 97.88 94 ALA A C 1
ATOM 751 O O . ALA A 1 94 ? 4.133 8.608 9.002 1.00 97.88 94 ALA A O 1
ATOM 752 N N . LEU A 1 95 ? 4.146 8.001 6.842 1.00 98.12 95 LEU A N 1
ATOM 753 C CA . LEU A 1 95 ? 2.922 7.213 6.926 1.00 98.12 95 LEU A CA 1
ATOM 754 C C . LEU A 1 95 ? 3.131 5.935 7.754 1.00 98.12 95 LEU A C 1
ATOM 756 O O . LEU A 1 95 ? 2.289 5.605 8.587 1.00 98.12 95 LEU A O 1
ATOM 760 N N . LEU A 1 96 ? 4.249 5.225 7.561 1.00 98.19 96 LEU A N 1
ATOM 761 C CA . LEU A 1 96 ? 4.572 4.022 8.340 1.00 98.19 96 LEU A CA 1
ATOM 762 C C . LEU A 1 96 ? 4.788 4.337 9.828 1.00 98.19 96 LEU A C 1
ATOM 764 O O . LEU A 1 96 ? 4.236 3.639 10.677 1.00 98.19 96 LEU A O 1
ATOM 768 N N . GLU A 1 97 ? 5.516 5.410 10.136 1.00 98.44 97 GLU A N 1
ATOM 769 C CA . GLU A 1 97 ? 5.731 5.901 11.502 1.00 98.44 97 GLU A CA 1
ATOM 770 C C . GLU A 1 97 ? 4.406 6.296 12.167 1.00 98.44 97 GLU A C 1
ATOM 772 O O . GLU A 1 97 ? 4.155 5.951 13.322 1.00 98.44 97 GLU A O 1
ATOM 777 N N . ALA A 1 98 ? 3.507 6.958 11.432 1.00 98.56 98 ALA A N 1
ATOM 778 C CA . ALA A 1 98 ? 2.183 7.299 11.937 1.00 98.56 98 ALA A CA 1
ATOM 779 C C . ALA A 1 98 ? 1.339 6.054 12.252 1.00 98.56 98 ALA A C 1
ATOM 781 O O . ALA A 1 98 ? 0.694 6.002 13.301 1.00 98.56 98 ALA A O 1
ATOM 782 N N . ILE A 1 99 ? 1.384 5.017 11.405 1.00 98.00 99 ILE A N 1
ATOM 783 C CA . ILE A 1 99 ? 0.734 3.733 11.712 1.00 98.00 99 ILE A CA 1
ATOM 784 C C . ILE A 1 99 ? 1.303 3.144 13.004 1.00 98.00 99 ILE A C 1
ATOM 786 O O . ILE A 1 99 ? 0.530 2.736 13.865 1.00 98.00 99 ILE A O 1
ATOM 790 N N . GLU A 1 100 ? 2.626 3.100 13.160 1.00 97.12 100 GLU A N 1
ATOM 791 C CA . GLU A 1 100 ? 3.265 2.545 14.358 1.00 97.12 100 GLU A CA 1
ATOM 792 C C . GLU A 1 100 ? 2.890 3.329 15.623 1.00 97.12 100 GLU A C 1
ATOM 794 O O . GLU A 1 100 ? 2.544 2.735 16.643 1.00 97.12 100 GLU A O 1
ATOM 799 N N . LYS A 1 101 ? 2.868 4.662 15.541 1.00 97.88 101 LYS A N 1
ATOM 800 C CA . LYS A 1 101 ? 2.501 5.546 16.651 1.00 97.88 101 LYS A CA 1
ATOM 801 C C . LYS A 1 101 ? 1.057 5.347 17.115 1.00 97.88 101 LYS A C 1
ATOM 803 O O . LYS A 1 101 ? 0.802 5.329 18.317 1.00 97.88 101 LYS A O 1
ATOM 808 N N . HIS A 1 102 ? 0.115 5.234 16.181 1.00 97.38 102 HIS A N 1
ATOM 809 C CA . HIS A 1 102 ? -1.308 5.077 16.497 1.00 97.38 102 HIS A CA 1
ATOM 810 C C . HIS A 1 102 ? -1.693 3.621 16.801 1.00 97.38 102 HIS A C 1
ATOM 812 O O . HIS A 1 102 ? -2.612 3.374 17.582 1.00 97.38 102 HIS A O 1
ATOM 818 N N . HIS A 1 103 ? -0.968 2.655 16.232 1.00 96.31 103 HIS A N 1
ATOM 819 C CA . HIS A 1 103 ? -1.228 1.218 16.338 1.00 96.31 103 HIS A CA 1
ATOM 820 C C . HIS A 1 103 ? 0.071 0.477 16.710 1.00 96.31 103 HIS A C 1
ATOM 822 O O . HIS A 1 103 ? 0.631 -0.235 15.871 1.00 96.31 103 HIS A O 1
ATOM 828 N N . PRO A 1 104 ? 0.557 0.581 17.963 1.00 95.75 104 PRO A N 1
ATOM 829 C CA . PRO A 1 104 ? 1.877 0.069 18.373 1.00 95.75 104 PRO A CA 1
ATOM 830 C C . PRO A 1 104 ? 2.017 -1.460 18.299 1.00 95.75 104 PRO A C 1
ATOM 832 O O . PRO A 1 104 ? 3.117 -2.007 18.257 1.00 95.75 104 PRO A O 1
ATOM 835 N N . GLU A 1 105 ? 0.900 -2.187 18.236 1.00 95.62 105 GLU A N 1
ATOM 836 C CA . GLU A 1 105 ? 0.888 -3.640 18.029 1.00 95.62 105 GLU A CA 1
ATOM 837 C C . GLU A 1 105 ? 0.999 -4.031 16.542 1.00 95.62 105 GLU A C 1
ATOM 839 O O . GLU A 1 105 ? 0.893 -5.212 16.195 1.00 95.62 105 GLU A O 1
ATOM 844 N N . THR A 1 106 ? 1.201 -3.064 15.642 1.00 96.94 106 THR A N 1
ATOM 845 C CA . THR A 1 106 ? 1.374 -3.328 14.212 1.00 96.94 106 THR A CA 1
ATOM 846 C C . THR A 1 106 ? 2.605 -4.196 13.965 1.00 96.94 106 THR A C 1
ATOM 848 O O . THR A 1 106 ? 3.649 -4.081 14.610 1.00 96.94 106 THR A O 1
ATOM 851 N N . ARG A 1 107 ? 2.480 -5.116 13.011 1.00 96.81 107 ARG A N 1
ATOM 852 C CA . ARG A 1 107 ? 3.579 -5.900 12.459 1.00 96.81 107 ARG A CA 1
ATOM 853 C C . ARG A 1 107 ? 3.693 -5.597 10.978 1.00 96.81 107 ARG A C 1
ATOM 855 O O . ARG A 1 107 ? 2.785 -5.891 10.195 1.00 96.81 107 ARG A O 1
ATOM 862 N N . PHE A 1 108 ? 4.825 -5.021 10.605 1.00 97.75 108 PHE A N 1
ATOM 863 C CA . PHE A 1 108 ? 5.187 -4.838 9.212 1.00 97.75 108 PHE A CA 1
ATOM 864 C C . PHE A 1 108 ? 5.783 -6.133 8.674 1.00 97.75 108 PHE A C 1
ATOM 866 O O . PHE A 1 108 ? 6.623 -6.768 9.310 1.00 97.75 108 PHE A O 1
ATOM 873 N N . MET A 1 109 ? 5.332 -6.534 7.496 1.00 96.06 109 MET A N 1
ATOM 874 C CA . MET A 1 109 ? 5.838 -7.708 6.802 1.00 96.06 109 MET A CA 1
ATOM 875 C C . MET A 1 109 ? 6.257 -7.306 5.400 1.00 96.06 109 MET A C 1
ATOM 877 O O . MET A 1 109 ? 5.578 -6.513 4.757 1.00 96.06 109 MET A O 1
ATOM 881 N N . LEU A 1 110 ? 7.349 -7.874 4.902 1.00 95.75 110 LEU A N 1
ATOM 882 C CA . LEU A 1 110 ? 7.820 -7.620 3.550 1.00 95.75 110 LEU A CA 1
ATOM 883 C C . LEU A 1 110 ? 7.796 -8.912 2.735 1.00 95.75 110 LEU A C 1
ATOM 885 O O . LEU A 1 110 ? 8.702 -9.740 2.825 1.00 95.75 110 LEU A O 1
ATOM 889 N N . ASN A 1 111 ? 6.776 -9.064 1.892 1.00 92.81 111 ASN A N 1
ATOM 890 C CA . ASN A 1 111 ? 6.787 -10.106 0.871 1.00 92.81 111 ASN A CA 1
ATOM 891 C C . ASN A 1 111 ? 7.728 -9.712 -0.267 1.00 92.81 111 ASN A C 1
ATOM 893 O O . ASN A 1 111 ? 7.461 -8.750 -0.998 1.00 92.81 111 ASN A O 1
ATOM 897 N N . THR A 1 112 ? 8.791 -10.490 -0.451 1.00 93.88 112 THR A N 1
ATOM 898 C CA . THR A 1 112 ? 9.794 -10.262 -1.493 1.00 93.88 112 THR A CA 1
ATOM 899 C C . THR A 1 112 ? 9.742 -11.322 -2.587 1.00 93.88 112 THR A C 1
ATOM 901 O O . THR A 1 112 ? 9.166 -12.404 -2.463 1.00 93.88 112 THR A O 1
ATOM 904 N N . ARG A 1 113 ? 10.352 -10.978 -3.717 1.00 93.88 113 ARG A N 1
ATOM 905 C CA . ARG A 1 113 ? 10.611 -11.852 -4.858 1.00 93.88 113 ARG A CA 1
ATOM 906 C C . ARG A 1 113 ? 11.905 -11.369 -5.503 1.00 93.88 113 ARG A C 1
ATOM 908 O O . ARG A 1 113 ? 12.226 -10.192 -5.388 1.00 93.88 113 ARG A O 1
ATOM 915 N N . SER A 1 114 ? 12.610 -12.250 -6.216 1.00 95.00 114 SER A N 1
ATOM 916 C CA . SER A 1 114 ? 13.710 -11.837 -7.102 1.00 95.00 114 SER A CA 1
ATOM 917 C C . SER A 1 114 ? 13.296 -10.607 -7.937 1.00 95.00 114 SER A C 1
ATOM 919 O O . SER A 1 114 ? 12.262 -10.697 -8.615 1.00 95.00 114 SER A O 1
ATOM 921 N N . PRO A 1 115 ? 14.073 -9.502 -7.915 1.00 92.31 115 PRO A N 1
ATOM 922 C CA . PRO A 1 115 ? 13.755 -8.277 -8.651 1.00 92.31 115 PRO A CA 1
ATOM 923 C C . PRO A 1 115 ? 13.515 -8.531 -10.137 1.00 92.31 115 PRO A C 1
ATOM 925 O O . PRO A 1 115 ? 12.472 -8.151 -10.657 1.00 92.31 115 PRO A O 1
ATOM 928 N N . ALA A 1 116 ? 14.385 -9.312 -10.787 1.00 93.62 116 ALA A N 1
ATOM 929 C CA . ALA A 1 116 ? 14.216 -9.710 -12.184 1.00 93.62 116 ALA A CA 1
ATOM 930 C C . ALA A 1 116 ? 12.870 -10.412 -12.429 1.00 93.62 116 ALA A C 1
ATOM 932 O O . ALA A 1 116 ? 12.127 -10.066 -13.343 1.00 93.62 116 ALA A O 1
ATOM 933 N N . ARG A 1 117 ? 12.477 -11.357 -11.561 1.00 94.69 117 ARG A N 1
ATOM 934 C CA . ARG A 1 117 ? 11.184 -12.050 -11.701 1.00 94.69 117 ARG A CA 1
ATOM 935 C C . ARG A 1 117 ? 9.988 -11.129 -11.436 1.00 94.69 117 ARG A C 1
ATOM 937 O O . ARG A 1 117 ? 8.919 -11.376 -12.000 1.00 94.69 117 ARG A O 1
ATOM 944 N N . ALA A 1 118 ? 10.133 -10.136 -10.560 1.00 92.38 118 ALA A N 1
ATOM 945 C CA . ALA A 1 118 ? 9.107 -9.131 -10.300 1.00 92.38 118 ALA A CA 1
ATOM 946 C C . ALA A 1 118 ? 8.964 -8.178 -11.497 1.00 92.38 118 ALA A C 1
ATOM 948 O O . ALA A 1 118 ? 7.861 -8.078 -12.034 1.00 92.38 118 ALA A O 1
ATOM 949 N N . ALA A 1 119 ? 10.067 -7.598 -11.981 1.00 91.69 119 ALA A N 1
ATOM 950 C CA . ALA A 1 119 ? 10.130 -6.745 -13.168 1.00 91.69 119 ALA A CA 1
ATOM 951 C C . ALA A 1 119 ? 9.520 -7.442 -14.390 1.00 91.69 119 ALA A C 1
ATOM 953 O O . ALA A 1 119 ? 8.556 -6.944 -14.967 1.00 91.69 119 ALA A O 1
ATOM 954 N N . SER A 1 120 ? 9.951 -8.670 -14.685 1.00 93.00 120 SER A N 1
ATOM 955 C CA . SER A 1 120 ? 9.386 -9.504 -15.753 1.00 93.00 120 SER A CA 1
ATOM 956 C C . SER A 1 120 ? 7.868 -9.679 -15.635 1.00 93.00 120 SER A C 1
ATOM 958 O O . SER A 1 120 ? 7.117 -9.636 -16.610 1.00 93.00 120 SER A O 1
ATOM 960 N N . SER A 1 121 ? 7.377 -9.876 -14.408 1.00 91.69 121 SER A N 1
ATOM 961 C CA . SER A 1 121 ? 5.947 -10.028 -14.146 1.00 91.69 121 SER A CA 1
ATOM 962 C C . SER A 1 121 ? 5.167 -8.718 -14.266 1.00 91.69 121 SER A C 1
ATOM 964 O O . SER A 1 121 ? 3.972 -8.773 -14.556 1.00 91.69 121 SER A O 1
ATOM 966 N N . ILE A 1 122 ? 5.800 -7.579 -13.989 1.00 90.38 122 ILE A N 1
ATOM 967 C CA . ILE A 1 122 ? 5.228 -6.237 -14.123 1.00 90.38 122 ILE A CA 1
ATOM 968 C C . ILE A 1 122 ? 5.154 -5.843 -15.600 1.00 90.38 122 ILE A C 1
ATOM 970 O O . ILE A 1 122 ? 4.106 -5.376 -16.044 1.00 90.38 122 ILE A O 1
ATOM 974 N N . MET A 1 123 ? 6.216 -6.098 -16.370 1.00 88.94 123 MET A N 1
ATOM 975 C CA . MET A 1 123 ? 6.283 -5.798 -17.806 1.00 88.94 123 MET A CA 1
ATOM 976 C C . MET A 1 123 ? 5.197 -6.526 -18.600 1.00 88.94 123 MET A C 1
ATOM 978 O O . MET A 1 123 ? 4.594 -5.948 -19.496 1.00 88.94 123 MET A O 1
ATOM 982 N N . ARG A 1 124 ? 4.867 -7.767 -18.219 1.00 89.56 124 ARG A N 1
ATOM 983 C CA . ARG A 1 124 ? 3.764 -8.530 -18.828 1.00 89.56 124 ARG A CA 1
ATOM 984 C C . ARG A 1 124 ? 2.367 -8.124 -18.349 1.00 89.56 124 ARG A C 1
ATOM 986 O O . ARG A 1 124 ? 1.376 -8.661 -18.844 1.00 89.56 124 ARG A O 1
ATOM 993 N N . TRP A 1 125 ? 2.244 -7.250 -17.349 1.00 86.69 125 TRP A N 1
ATOM 994 C CA . TRP A 1 125 ? 0.950 -6.943 -16.745 1.00 86.69 125 TRP A CA 1
ATOM 995 C C . TRP A 1 125 ? 0.285 -5.721 -17.377 1.00 86.69 125 TRP A C 1
ATOM 997 O O . TRP A 1 125 ? 0.394 -4.598 -16.878 1.00 86.69 125 TRP A O 1
ATOM 1007 N N . GLY A 1 126 ? -0.472 -5.972 -18.448 1.00 86.06 126 GLY A N 1
ATOM 1008 C CA . GLY A 1 126 ? -1.265 -4.952 -19.132 1.00 86.06 126 GLY A CA 1
ATOM 1009 C C . GLY A 1 126 ? -0.403 -3.754 -19.525 1.00 86.06 126 GLY A C 1
ATOM 1010 O O . GLY A 1 126 ? 0.627 -3.907 -20.167 1.00 86.06 126 GLY A O 1
ATOM 1011 N N . ASN A 1 127 ? -0.806 -2.561 -19.092 1.00 87.50 127 ASN A N 1
ATOM 1012 C CA . ASN A 1 127 ? -0.076 -1.318 -19.332 1.00 87.50 127 ASN A CA 1
ATOM 1013 C C . ASN A 1 127 ? 0.791 -0.860 -18.143 1.00 87.50 127 ASN A C 1
ATOM 1015 O O . ASN A 1 127 ? 1.154 0.317 -18.064 1.00 87.50 127 ASN A O 1
ATOM 1019 N N . MET A 1 128 ? 1.092 -1.741 -17.179 1.00 83.31 128 MET A N 1
ATOM 1020 C CA . MET A 1 128 ? 1.811 -1.336 -15.970 1.00 83.31 128 MET A CA 1
ATOM 1021 C C . MET A 1 128 ? 3.260 -0.937 -16.255 1.00 83.31 128 MET A C 1
ATOM 1023 O O . MET A 1 128 ? 3.637 0.187 -15.933 1.00 83.31 128 MET A O 1
ATOM 1027 N N . GLY A 1 129 ? 4.043 -1.824 -16.872 1.00 80.12 129 GLY A N 1
ATOM 1028 C CA . GLY A 1 129 ? 5.448 -1.549 -17.194 1.00 80.12 129 GLY A CA 1
ATOM 1029 C C . GLY A 1 129 ? 5.644 -0.568 -18.351 1.00 80.12 129 GLY A C 1
ATOM 1030 O O . GLY A 1 129 ? 6.651 0.120 -18.398 1.00 80.12 129 GLY A O 1
ATOM 1031 N N . THR A 1 130 ? 4.672 -0.461 -19.260 1.00 84.56 130 THR A N 1
ATOM 1032 C CA . THR A 1 130 ? 4.814 0.323 -20.498 1.00 84.56 130 THR A CA 1
ATOM 1033 C C . THR A 1 130 ? 4.218 1.725 -20.424 1.00 84.56 130 THR A C 1
ATOM 1035 O O . THR A 1 130 ? 4.697 2.615 -21.117 1.00 84.56 130 THR A O 1
ATOM 1038 N N . LEU A 1 131 ? 3.185 1.949 -19.600 1.00 85.69 131 LEU A N 1
ATOM 1039 C CA . LEU A 1 131 ? 2.527 3.258 -19.492 1.00 85.69 131 LEU A CA 1
ATOM 1040 C C . LEU A 1 131 ? 2.479 3.793 -18.063 1.00 85.69 131 LEU A C 1
ATOM 1042 O O . LEU A 1 131 ? 2.732 4.973 -17.863 1.00 85.69 131 LEU A O 1
ATOM 1046 N N . ARG A 1 132 ? 2.133 2.975 -17.067 1.00 87.94 132 ARG A N 1
ATOM 1047 C CA . ARG A 1 132 ? 1.842 3.477 -15.710 1.00 87.94 132 ARG A CA 1
ATOM 1048 C C . ARG A 1 132 ? 3.120 3.833 -14.953 1.00 87.94 132 ARG A C 1
ATOM 1050 O O . ARG A 1 132 ? 3.264 4.974 -14.519 1.00 87.94 132 ARG A O 1
ATOM 1057 N N . LEU A 1 133 ? 4.064 2.897 -14.842 1.00 86.94 133 LEU A N 1
ATOM 1058 C CA . LEU A 1 133 ? 5.330 3.146 -14.144 1.00 86.94 133 LEU A CA 1
ATOM 1059 C C . LEU A 1 133 ? 6.188 4.226 -14.825 1.00 86.94 133 LEU A C 1
ATOM 1061 O O . LEU A 1 133 ? 6.591 5.145 -14.122 1.00 86.94 133 LEU A O 1
ATOM 1065 N N . PRO A 1 134 ? 6.394 4.224 -16.160 1.00 85.31 134 PRO A N 1
ATOM 1066 C CA . PRO A 1 134 ? 7.265 5.220 -16.793 1.00 85.31 134 PRO A CA 1
ATOM 1067 C C . PRO A 1 134 ? 6.737 6.660 -16.719 1.00 85.31 134 PRO A C 1
ATOM 1069 O O . PRO A 1 134 ? 7.516 7.608 -16.820 1.00 85.31 134 PRO A O 1
ATOM 1072 N N . ASN A 1 135 ? 5.418 6.840 -16.565 1.00 85.50 135 ASN A N 1
ATOM 1073 C CA . ASN A 1 135 ? 4.774 8.157 -16.617 1.00 85.50 135 ASN A CA 1
ATOM 1074 C C . ASN A 1 135 ? 4.385 8.735 -15.254 1.00 85.50 135 ASN A C 1
ATOM 1076 O O . ASN A 1 135 ? 3.900 9.870 -15.203 1.00 85.50 135 ASN A O 1
ATOM 1080 N N . THR A 1 136 ? 4.599 8.001 -14.164 1.00 87.06 136 THR A N 1
ATOM 1081 C CA . THR A 1 136 ? 4.253 8.442 -12.808 1.00 87.06 136 THR A CA 1
ATOM 1082 C C . THR A 1 136 ? 5.456 8.368 -11.879 1.00 87.06 136 THR A C 1
ATOM 1084 O O . THR A 1 136 ? 6.450 7.718 -12.180 1.00 87.06 136 THR A O 1
ATOM 1087 N N . ASN A 1 137 ? 5.375 9.059 -10.743 1.00 84.31 137 ASN A N 1
ATOM 1088 C CA . ASN A 1 137 ? 6.435 9.000 -9.745 1.00 84.31 137 ASN A CA 1
ATOM 1089 C C . ASN A 1 137 ? 6.387 7.660 -9.008 1.00 84.31 137 ASN A C 1
ATOM 1091 O O . ASN A 1 137 ? 5.344 7.248 -8.484 1.00 84.31 137 ASN A O 1
ATOM 1095 N N . VAL A 1 138 ? 7.537 7.002 -8.955 1.00 88.81 138 VAL A N 1
ATOM 1096 C CA . VAL A 1 138 ? 7.760 5.765 -8.217 1.00 88.81 138 VAL A CA 1
ATOM 1097 C C . VAL A 1 138 ? 8.943 6.005 -7.275 1.00 88.81 138 VAL A C 1
ATOM 1099 O O . VAL A 1 138 ? 9.966 6.531 -7.716 1.00 88.81 138 VAL A O 1
ATOM 1102 N N . PRO A 1 139 ? 8.837 5.672 -5.978 1.00 88.19 139 PRO A N 1
ATOM 1103 C CA . PRO A 1 139 ? 9.960 5.772 -5.055 1.00 88.19 139 PRO A CA 1
ATOM 1104 C C . PRO A 1 139 ? 11.179 5.021 -5.595 1.00 88.19 139 PRO A C 1
ATOM 1106 O O . PRO A 1 139 ? 11.078 3.854 -5.967 1.00 88.19 139 PRO A O 1
ATOM 1109 N N . GLY A 1 140 ? 12.319 5.707 -5.677 1.00 87.31 140 GLY A N 1
ATOM 1110 C CA . GLY A 1 140 ? 13.560 5.141 -6.217 1.00 87.31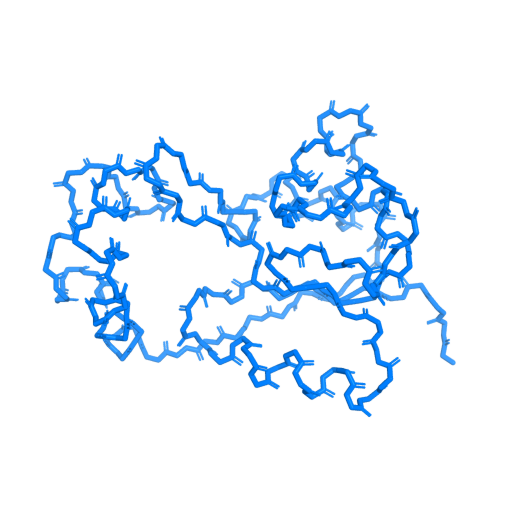 140 GLY A CA 1
ATOM 1111 C C . GLY A 1 140 ? 13.617 4.997 -7.744 1.00 87.31 140 GLY A C 1
ATOM 1112 O O . GLY A 1 140 ? 14.674 4.654 -8.262 1.00 87.31 140 GLY A O 1
ATOM 1113 N N . LEU A 1 141 ? 12.541 5.308 -8.478 1.00 87.25 141 LEU A N 1
ATOM 1114 C CA . LEU A 1 141 ? 12.518 5.305 -9.941 1.00 87.25 141 LEU A CA 1
ATOM 1115 C C . LEU A 1 141 ? 11.914 6.621 -10.469 1.00 87.25 141 LEU A C 1
ATOM 1117 O O . LEU A 1 141 ? 10.696 6.729 -10.645 1.00 87.25 141 LEU A O 1
ATOM 1121 N N . PRO A 1 142 ? 12.754 7.644 -10.715 1.00 84.06 142 PRO A N 1
ATOM 1122 C CA . PRO A 1 142 ? 12.299 8.912 -11.267 1.00 84.06 142 PRO A CA 1
ATOM 1123 C C . PRO A 1 142 ? 11.648 8.738 -12.642 1.00 84.06 142 PRO A C 1
ATOM 1125 O O . PRO A 1 142 ? 12.055 7.895 -13.446 1.00 84.06 142 PRO A O 1
ATOM 1128 N N . LYS A 1 143 ? 10.655 9.584 -12.934 1.00 84.62 143 LYS A N 1
ATOM 1129 C CA . LYS A 1 143 ? 9.982 9.610 -14.236 1.00 84.62 143 LYS A CA 1
ATOM 1130 C C . LYS A 1 143 ? 11.010 9.759 -15.366 1.00 84.62 143 LYS A C 1
ATOM 1132 O O . LYS A 1 143 ? 11.866 10.638 -15.310 1.00 84.62 143 LYS A O 1
ATOM 1137 N N . GLY A 1 144 ? 10.890 8.928 -16.402 1.00 83.50 144 GLY A N 1
ATOM 1138 C CA . GLY A 1 144 ? 11.815 8.918 -17.541 1.00 83.50 144 GLY A CA 1
ATOM 1139 C C . GLY A 1 144 ? 12.973 7.919 -17.435 1.00 83.50 144 GLY A C 1
ATOM 1140 O O . GLY A 1 144 ? 13.754 7.835 -18.380 1.00 83.50 144 GLY A O 1
ATOM 1141 N N . TYR A 1 145 ? 13.054 7.127 -16.363 1.00 85.88 145 TYR A N 1
ATOM 1142 C CA . TYR A 1 145 ? 14.015 6.030 -16.194 1.00 85.88 145 TYR A CA 1
ATOM 1143 C C . TYR A 1 145 ? 13.296 4.673 -16.061 1.00 85.88 145 TYR A C 1
ATOM 1145 O O . TYR A 1 145 ? 12.089 4.628 -15.831 1.00 85.88 145 TYR A O 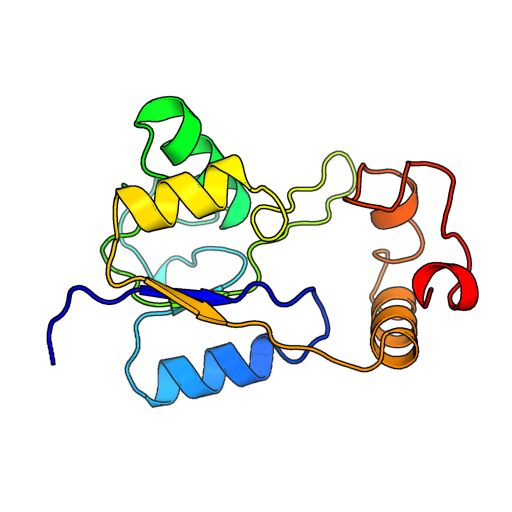1
ATOM 1153 N N . GLY A 1 146 ? 14.034 3.559 -16.179 1.00 85.38 146 GLY A N 1
ATOM 1154 C CA . GLY A 1 146 ? 13.493 2.207 -15.955 1.00 85.38 146 GLY A CA 1
ATOM 1155 C C . GLY A 1 146 ? 12.569 1.702 -17.062 1.00 85.38 146 GLY A C 1
ATOM 1156 O O . GLY A 1 146 ? 11.564 1.059 -16.774 1.00 85.38 146 GLY A O 1
ATOM 1157 N N . HIS A 1 147 ? 12.887 2.005 -18.322 1.00 82.81 147 HIS A N 1
ATOM 1158 C CA . HIS A 1 147 ? 12.074 1.597 -19.480 1.00 82.81 147 HIS A CA 1
ATOM 1159 C C . HIS A 1 147 ? 12.245 0.121 -19.833 1.00 82.81 147 HIS A C 1
ATOM 1161 O O . HIS A 1 147 ? 11.366 -0.487 -20.441 1.00 82.81 147 HIS A O 1
ATOM 1167 N N . GLU A 1 148 ? 13.382 -0.458 -19.454 1.00 87.44 148 GLU A N 1
ATOM 1168 C CA . GLU A 1 148 ? 13.718 -1.844 -19.752 1.00 87.44 148 GLU A CA 1
ATOM 1169 C C . GLU A 1 148 ? 13.613 -2.728 -18.510 1.00 87.44 148 GLU A C 1
ATOM 1171 O O . GLU A 1 148 ? 13.933 -2.317 -17.392 1.00 87.44 148 GLU A O 1
ATOM 1176 N N . GLU A 1 149 ? 13.250 -3.996 -18.714 1.00 88.81 149 GLU A N 1
ATOM 1177 C CA . GLU A 1 149 ? 13.138 -4.988 -17.637 1.00 88.81 149 GLU A CA 1
ATOM 1178 C C . GLU A 1 149 ? 14.427 -5.097 -16.809 1.00 88.81 149 GLU A C 1
ATOM 1180 O O . GLU A 1 149 ? 14.371 -5.174 -15.583 1.00 88.81 149 GLU A O 1
ATOM 1185 N N . ALA A 1 150 ? 15.591 -5.039 -17.464 1.00 89.00 150 ALA A N 1
ATOM 1186 C CA . ALA A 1 150 ? 16.889 -5.100 -16.798 1.00 89.00 150 ALA A CA 1
ATOM 1187 C C . ALA A 1 150 ? 17.187 -3.861 -15.940 1.00 89.00 150 ALA A C 1
ATOM 1189 O O . ALA A 1 150 ? 17.940 -3.958 -14.975 1.00 89.00 150 ALA A O 1
ATOM 1190 N N . GLN A 1 151 ? 16.619 -2.701 -16.275 1.00 89.38 151 GLN A N 1
ATOM 1191 C CA . GLN A 1 151 ? 16.762 -1.480 -15.481 1.00 89.38 151 GLN A CA 1
ATOM 1192 C C . GLN A 1 151 ? 15.851 -1.526 -14.252 1.00 89.38 151 GLN A C 1
ATOM 1194 O O . GLN A 1 151 ? 16.291 -1.178 -13.164 1.00 89.38 151 GLN A O 1
ATOM 1199 N N . LEU A 1 152 ? 14.620 -2.023 -14.413 1.00 86.38 152 LEU A N 1
ATOM 1200 C CA . LEU A 1 152 ? 13.664 -2.227 -13.317 1.00 86.38 152 LEU A CA 1
ATOM 1201 C C . LEU A 1 152 ? 14.102 -3.304 -12.312 1.00 86.38 152 LEU A C 1
ATOM 1203 O O . LEU A 1 152 ? 13.560 -3.376 -11.213 1.00 86.38 152 LEU A O 1
ATOM 1207 N N . ALA A 1 153 ? 15.024 -4.180 -12.708 1.00 88.38 153 ALA A N 1
ATOM 1208 C CA . ALA A 1 153 ? 15.534 -5.266 -11.880 1.00 88.38 153 ALA A CA 1
ATOM 1209 C C . ALA A 1 153 ? 16.752 -4.888 -11.012 1.00 88.38 153 ALA A C 1
ATOM 1211 O O . ALA A 1 153 ? 17.231 -5.760 -10.283 1.00 88.38 153 ALA A O 1
ATOM 1212 N N . ARG A 1 154 ? 17.270 -3.658 -11.128 1.00 82.88 154 ARG A N 1
ATOM 1213 C CA . ARG A 1 154 ? 18.400 -3.139 -10.336 1.00 82.88 154 ARG A CA 1
ATOM 1214 C C . ARG A 1 154 ? 17.930 -2.628 -8.982 1.00 82.88 154 ARG A C 1
ATOM 1216 O O . ARG A 1 154 ? 18.692 -2.838 -8.017 1.00 82.88 154 ARG A O 1
#

Sequence (154 aa):
MSDSFKIVNLGLPKTGTTTLTRALRRAAIATADWKIHRRQSDDESLIGQHLGTILYQDYFQSGDPLARLSKFRAFNELSHAGLKHSLWPQSDWALLEAIEKHHPETRFMLNTRSPARAASSIMRWGNMGTLRLPNTNVPGLPKGYGHEEAQLAR